Protein AF-W7SR60-F1 (afdb_monomer_lite)

Radius of gyration: 12.91 Å; chains: 1; bounding box: 31×20×30 Å

Structure (mmCIF, N/CA/C/O backbone):
data_AF-W7SR60-F1
#
_entry.id   AF-W7SR60-F1
#
loop_
_atom_site.group_PDB
_atom_site.id
_atom_site.type_symbol
_atom_site.label_atom_id
_atom_site.label_alt_id
_atom_site.label_comp_id
_atom_site.label_asym_id
_atom_site.label_entity_id
_atom_site.label_seq_id
_atom_site.pdbx_PDB_ins_code
_atom_site.Cartn_x
_atom_site.Cartn_y
_atom_site.Cartn_z
_atom_site.occupancy
_atom_site.B_iso_or_equiv
_atom_site.auth_seq_id
_atom_site.auth_comp_id
_atom_site.auth_asym_id
_atom_site.auth_atom_id
_atom_site.pdbx_PDB_model_num
ATOM 1 N N . MET A 1 1 ? -4.387 6.720 9.027 1.00 90.12 1 MET A N 1
ATOM 2 C CA . MET A 1 1 ? -3.765 7.023 7.709 1.00 90.12 1 MET A CA 1
ATOM 3 C C . MET A 1 1 ? -3.115 5.757 7.151 1.00 90.12 1 MET A C 1
ATOM 5 O O . MET A 1 1 ? -2.544 5.031 7.950 1.00 90.12 1 MET A O 1
ATOM 9 N N . LEU A 1 2 ? -3.206 5.470 5.846 1.00 93.81 2 LEU A N 1
ATOM 10 C CA . LEU A 1 2 ? -2.494 4.353 5.191 1.00 93.81 2 LEU A CA 1
ATOM 11 C C . LEU A 1 2 ? -1.271 4.893 4.443 1.00 93.81 2 LEU A C 1
ATOM 13 O O . LEU A 1 2 ? -1.403 5.868 3.706 1.00 93.81 2 LEU A O 1
ATOM 17 N N . VAL A 1 3 ? -0.115 4.251 4.610 1.00 94.94 3 VAL A N 1
ATOM 18 C CA . VAL A 1 3 ? 1.124 4.568 3.886 1.00 94.94 3 VAL A CA 1
ATOM 19 C C . VAL A 1 3 ? 1.629 3.306 3.202 1.00 94.94 3 VAL A C 1
ATOM 21 O O . VAL A 1 3 ? 1.826 2.279 3.848 1.00 94.94 3 VAL A O 1
ATOM 24 N N . VAL A 1 4 ? 1.837 3.384 1.888 1.00 93.31 4 VAL A N 1
ATOM 25 C CA . VAL A 1 4 ? 2.320 2.263 1.076 1.00 93.31 4 VAL A CA 1
ATOM 26 C C . VAL A 1 4 ? 3.667 2.634 0.475 1.00 93.31 4 VAL A C 1
ATOM 28 O O . VAL A 1 4 ? 3.769 3.620 -0.254 1.00 93.31 4 VAL A O 1
ATOM 31 N N . SER A 1 5 ? 4.683 1.824 0.757 1.00 92.19 5 SER A N 1
ATOM 32 C CA . SER A 1 5 ? 6.022 1.978 0.191 1.00 92.19 5 SER A CA 1
ATOM 33 C C . SER A 1 5 ? 6.201 1.008 -0.969 1.00 92.19 5 SER A C 1
ATOM 35 O O . SER A 1 5 ? 6.173 -0.210 -0.776 1.00 92.19 5 SER A O 1
ATOM 37 N N . LEU A 1 6 ? 6.377 1.561 -2.169 1.00 90.12 6 LEU A N 1
ATOM 38 C CA . LEU A 1 6 ? 6.612 0.811 -3.400 1.00 90.12 6 LEU A CA 1
ATOM 39 C C . LEU A 1 6 ? 8.121 0.691 -3.677 1.00 90.12 6 LEU A C 1
ATOM 41 O O . LEU A 1 6 ? 8.851 1.652 -3.431 1.00 90.12 6 LEU A O 1
ATOM 45 N N . PRO A 1 7 ? 8.600 -0.434 -4.237 1.00 86.31 7 PRO A N 1
ATOM 46 C CA . PRO A 1 7 ? 10.009 -0.640 -4.570 1.00 86.31 7 PRO A CA 1
ATOM 47 C C . PRO A 1 7 ? 10.368 0.002 -5.923 1.00 86.31 7 PRO A C 1
ATOM 49 O O . PRO A 1 7 ? 11.032 -0.609 -6.756 1.00 86.31 7 PRO A O 1
ATOM 52 N N . VAL A 1 8 ? 9.886 1.221 -6.172 1.00 84.75 8 VAL A N 1
ATOM 53 C CA . VAL A 1 8 ? 10.106 1.952 -7.426 1.00 84.75 8 VAL A CA 1
ATOM 54 C C . VAL A 1 8 ? 10.736 3.301 -7.139 1.00 84.75 8 VAL A C 1
ATOM 56 O O . VAL A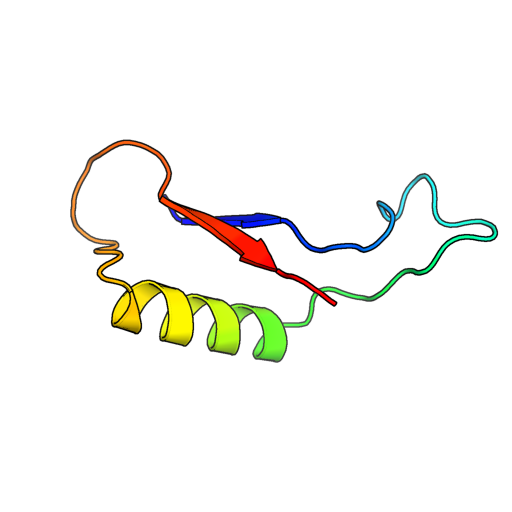 1 8 ? 10.468 3.930 -6.112 1.00 84.75 8 VAL A O 1
ATOM 59 N N . SER A 1 9 ? 11.577 3.756 -8.057 1.00 82.50 9 SER A N 1
ATOM 60 C CA . SER A 1 9 ? 12.246 5.038 -7.922 1.00 82.50 9 SER A CA 1
ATOM 61 C C . SER A 1 9 ? 11.276 6.199 -7.986 1.00 82.50 9 SER A C 1
ATOM 63 O O . SER A 1 9 ? 10.333 6.219 -8.784 1.00 82.50 9 SER A O 1
ATOM 65 N N . HIS A 1 10 ? 11.564 7.199 -7.156 1.00 78.56 10 HIS A N 1
ATOM 66 C CA . HIS A 1 10 ? 10.816 8.440 -7.138 1.00 78.56 10 HIS A CA 1
ATOM 67 C C . HIS A 1 10 ? 10.855 9.100 -8.528 1.00 78.56 10 HIS A C 1
ATOM 69 O O . HIS A 1 10 ? 11.921 9.130 -9.150 1.00 78.56 10 HIS A O 1
ATOM 75 N N . PRO A 1 11 ? 9.748 9.696 -9.006 1.00 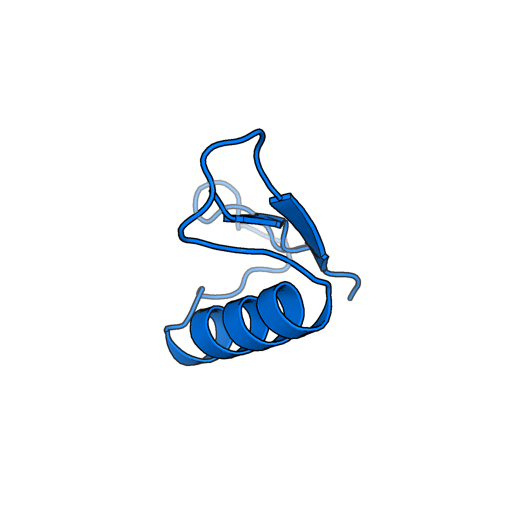73.38 11 PRO A N 1
ATOM 76 C CA . PRO A 1 11 ? 9.694 10.333 -10.322 1.00 73.38 11 PRO A CA 1
ATOM 77 C C . PRO A 1 11 ? 10.708 11.461 -10.547 1.00 73.38 11 PRO A C 1
ATOM 79 O O . PRO A 1 11 ? 10.914 11.865 -11.681 1.00 73.38 11 PRO A O 1
ATOM 82 N N . SER A 1 12 ? 11.340 11.994 -9.497 1.00 77.62 12 SER A N 1
ATOM 83 C CA . SER A 1 12 ? 12.415 12.993 -9.620 1.00 77.62 12 SER A CA 1
ATOM 84 C C . SER A 1 12 ? 13.820 12.388 -9.743 1.00 77.62 12 SER A C 1
ATOM 86 O O . SER A 1 12 ? 14.764 13.122 -10.010 1.00 77.62 12 SER A O 1
ATOM 88 N N . ASN A 1 13 ? 13.976 11.075 -9.546 1.00 79.88 13 ASN A N 1
ATOM 89 C CA . ASN A 1 13 ? 15.246 10.348 -9.625 1.00 79.88 13 ASN A CA 1
ATOM 90 C C . ASN A 1 13 ? 15.045 9.009 -10.357 1.00 79.88 13 ASN A C 1
ATOM 92 O O . ASN A 1 13 ? 15.261 7.932 -9.809 1.00 79.88 13 ASN A O 1
ATOM 96 N N . TRP A 1 14 ? 14.527 9.088 -11.581 1.00 75.50 14 TRP A N 1
ATOM 97 C CA . TRP A 1 14 ? 14.070 7.933 -12.359 1.00 75.50 14 TRP A CA 1
ATOM 98 C C . TRP A 1 14 ? 15.090 7.443 -13.394 1.00 75.50 14 TRP A C 1
ATOM 100 O O . TRP A 1 14 ? 14.960 6.330 -13.899 1.00 75.50 14 TRP A O 1
ATOM 110 N N . LEU A 1 15 ? 16.093 8.258 -13.737 1.00 81.12 15 LEU A N 1
ATOM 111 C CA . LEU A 1 15 ? 17.026 7.940 -14.815 1.00 81.12 15 LEU A CA 1
ATOM 112 C C . LEU A 1 15 ? 17.846 6.688 -14.466 1.00 81.12 15 LEU A C 1
ATOM 114 O O . LEU A 1 15 ? 18.632 6.696 -13.524 1.00 81.12 15 LEU A O 1
ATOM 118 N N . GLY A 1 16 ? 17.659 5.616 -15.241 1.00 76.06 16 GLY A N 1
ATOM 119 C CA . GLY A 1 16 ? 18.376 4.349 -15.064 1.00 76.06 16 GLY A CA 1
ATOM 120 C C . GLY A 1 16 ? 17.865 3.457 -13.928 1.00 76.06 16 GLY A C 1
ATOM 121 O O . GLY A 1 16 ? 18.518 2.464 -13.618 1.00 76.06 16 GLY A O 1
ATOM 122 N N . LEU A 1 17 ? 16.715 3.773 -13.317 1.00 78.00 17 LEU A N 1
ATOM 123 C CA . LEU A 1 17 ? 16.130 2.986 -12.230 1.00 78.00 17 LEU A CA 1
ATOM 124 C C . LEU A 1 17 ? 14.710 2.498 -12.570 1.00 78.00 17 LEU A C 1
ATOM 126 O O . LEU A 1 17 ? 14.003 3.164 -13.330 1.00 78.00 17 LEU A O 1
ATOM 130 N N . PRO A 1 18 ? 14.249 1.367 -11.996 1.00 74.25 18 PRO A N 1
ATOM 131 C CA . PRO A 1 18 ? 12.876 0.906 -12.171 1.00 74.25 18 PRO A CA 1
ATOM 132 C C . PRO A 1 18 ? 11.893 1.971 -11.679 1.00 74.25 18 PRO A C 1
ATOM 134 O O . PRO A 1 18 ? 11.896 2.344 -10.506 1.00 74.25 18 PRO A O 1
ATOM 137 N N . THR A 1 19 ? 11.045 2.469 -12.574 1.00 80.75 19 THR A N 1
ATOM 138 C CA . THR A 1 19 ? 9.987 3.424 -12.241 1.00 80.75 19 THR A CA 1
ATOM 139 C C . THR A 1 19 ? 8.646 2.909 -12.740 1.00 80.75 19 THR A C 1
ATOM 141 O O . THR A 1 19 ? 8.573 2.137 -13.696 1.00 80.75 19 THR A O 1
ATOM 144 N N . MET A 1 20 ? 7.576 3.321 -12.071 1.00 84.06 20 MET A N 1
ATOM 145 C CA . MET A 1 20 ? 6.210 2.969 -12.432 1.00 84.06 20 MET A CA 1
ATOM 146 C C . MET A 1 20 ? 5.282 4.115 -12.042 1.00 84.06 20 MET A C 1
ATOM 148 O O . MET A 1 20 ? 5.451 4.737 -10.993 1.00 84.06 20 MET A O 1
ATOM 152 N N . ALA A 1 21 ? 4.268 4.370 -12.868 1.00 85.50 21 ALA A N 1
ATOM 153 C CA . ALA A 1 21 ? 3.190 5.273 -12.499 1.00 85.50 21 ALA A CA 1
ATOM 154 C C . ALA A 1 21 ? 2.309 4.642 -11.409 1.00 85.50 21 ALA A C 1
ATOM 156 O O . ALA A 1 21 ? 1.877 3.494 -11.523 1.00 85.50 21 ALA A O 1
ATOM 157 N N . VAL A 1 22 ? 1.984 5.414 -10.373 1.00 88.69 22 VAL A N 1
ATOM 158 C CA . VAL A 1 22 ? 0.981 5.009 -9.384 1.00 88.69 22 VAL A CA 1
ATOM 159 C C . VAL A 1 22 ? -0.401 5.213 -9.998 1.00 88.69 22 VAL A C 1
ATOM 161 O O . VAL A 1 22 ? -0.854 6.344 -10.163 1.00 88.69 22 VAL A O 1
ATOM 164 N N . THR A 1 23 ? -1.065 4.120 -10.375 1.00 92.38 23 THR A N 1
ATOM 165 C CA . THR A 1 23 ? -2.396 4.171 -10.998 1.00 92.38 23 THR A CA 1
ATOM 166 C C . THR A 1 23 ? -3.513 4.080 -9.953 1.00 92.38 23 THR A C 1
ATOM 168 O O . THR A 1 23 ? -3.318 3.479 -8.892 1.00 92.38 23 THR A O 1
ATOM 171 N N . PRO A 1 24 ? -4.723 4.598 -10.241 1.00 95.50 24 PRO A N 1
ATOM 172 C CA . PRO A 1 24 ? -5.871 4.431 -9.347 1.00 95.50 24 PRO A CA 1
ATOM 173 C C . PRO A 1 24 ? -6.195 2.962 -9.040 1.00 95.50 24 PRO A C 1
ATOM 175 O O . PRO A 1 24 ? -6.535 2.633 -7.906 1.00 95.50 24 PRO A O 1
ATOM 178 N N . SER A 1 25 ? -6.040 2.065 -10.020 1.00 96.25 25 SER A N 1
ATOM 179 C CA . SER A 1 25 ? -6.244 0.624 -9.826 1.00 96.25 25 SER A CA 1
ATOM 180 C C . SER A 1 25 ? -5.253 0.039 -8.818 1.00 96.25 25 SER A C 1
ATOM 182 O O . SER A 1 25 ? -5.660 -0.690 -7.917 1.00 96.25 25 SER A O 1
ATOM 184 N N . LEU A 1 26 ? -3.973 0.424 -8.906 1.00 93.19 26 LEU A N 1
ATOM 185 C CA . LEU A 1 26 ? -2.945 0.006 -7.951 1.00 93.19 26 LEU A CA 1
ATOM 186 C C . LEU A 1 26 ? -3.266 0.491 -6.530 1.00 93.19 26 LEU A C 1
ATOM 188 O O . LEU A 1 26 ? -3.111 -0.262 -5.568 1.00 93.19 26 LEU A O 1
ATOM 192 N N . VAL A 1 27 ? -3.740 1.733 -6.392 1.00 94.25 27 VAL A N 1
ATOM 193 C CA . VAL A 1 27 ? -4.174 2.285 -5.099 1.00 94.25 27 VAL A CA 1
ATOM 194 C C . VAL A 1 27 ? -5.349 1.482 -4.538 1.00 94.25 27 VAL A C 1
ATOM 196 O O . VAL A 1 27 ? -5.312 1.089 -3.372 1.00 94.25 27 VAL A O 1
ATOM 199 N N . ALA A 1 28 ? -6.364 1.192 -5.357 1.00 97.25 28 ALA A N 1
ATOM 200 C CA . ALA A 1 28 ? -7.530 0.420 -4.934 1.00 97.25 28 ALA A CA 1
ATOM 201 C C . ALA A 1 28 ? -7.144 -0.979 -4.427 1.00 97.25 28 ALA A C 1
ATOM 203 O O . ALA A 1 28 ? -7.656 -1.420 -3.396 1.00 97.25 28 ALA A O 1
ATOM 204 N N . ASP A 1 29 ? -6.209 -1.652 -5.096 1.00 95.94 29 ASP A N 1
ATOM 205 C CA . ASP A 1 29 ? -5.726 -2.966 -4.670 1.00 95.94 29 ASP A CA 1
ATOM 206 C C . ASP A 1 29 ? -5.015 -2.917 -3.316 1.00 95.94 29 ASP A C 1
ATOM 208 O O . ASP A 1 29 ? -5.304 -3.734 -2.439 1.00 95.94 29 ASP A O 1
ATOM 212 N N . HIS A 1 30 ? -4.150 -1.927 -3.089 1.00 95.19 30 HIS A N 1
ATOM 213 C CA . HIS A 1 30 ? -3.462 -1.788 -1.804 1.00 95.19 30 HIS A CA 1
ATOM 214 C C . HIS A 1 30 ? -4.410 -1.403 -0.669 1.00 95.19 30 HIS A C 1
ATOM 216 O O . HIS A 1 30 ? -4.249 -1.891 0.449 1.00 95.19 30 HIS A O 1
ATOM 222 N N . VAL A 1 31 ? -5.434 -0.592 -0.948 1.0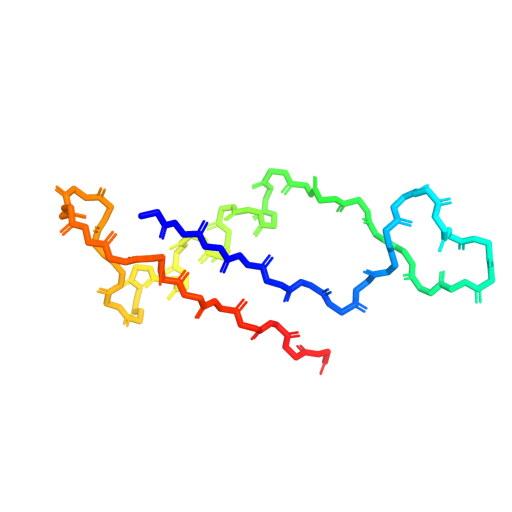0 95.56 31 VAL A N 1
ATOM 223 C CA . VAL A 1 31 ? -6.493 -0.296 0.025 1.00 95.56 31 VAL A CA 1
ATOM 224 C C . VAL A 1 31 ? -7.231 -1.576 0.417 1.00 95.56 31 VAL A C 1
ATOM 226 O O . VAL A 1 31 ? -7.386 -1.840 1.609 1.00 95.56 31 VAL A O 1
ATOM 229 N N . ARG A 1 32 ? -7.630 -2.414 -0.550 1.00 96.44 32 ARG A N 1
ATOM 230 C CA . ARG A 1 32 ? -8.287 -3.705 -0.266 1.00 96.44 32 ARG A CA 1
ATOM 231 C C . ARG A 1 32 ? -7.398 -4.625 0.570 1.00 96.44 32 ARG A C 1
ATOM 233 O O . ARG A 1 32 ? -7.871 -5.211 1.541 1.00 96.44 32 ARG A O 1
ATOM 240 N N . GLN A 1 33 ? -6.112 -4.718 0.234 1.00 95.12 33 GLN A N 1
ATOM 241 C CA . GLN A 1 33 ? -5.156 -5.507 1.012 1.00 95.12 33 GLN A CA 1
ATOM 242 C C . GLN A 1 33 ? -4.978 -4.965 2.434 1.00 95.12 33 GLN A C 1
ATOM 244 O O . GLN A 1 33 ? -4.946 -5.746 3.381 1.00 95.12 33 GLN A O 1
ATOM 249 N N . ALA A 1 34 ? -4.881 -3.646 2.607 1.00 94.56 34 ALA A N 1
ATOM 250 C CA . ALA A 1 34 ? -4.754 -3.026 3.921 1.00 94.56 34 ALA A CA 1
ATOM 251 C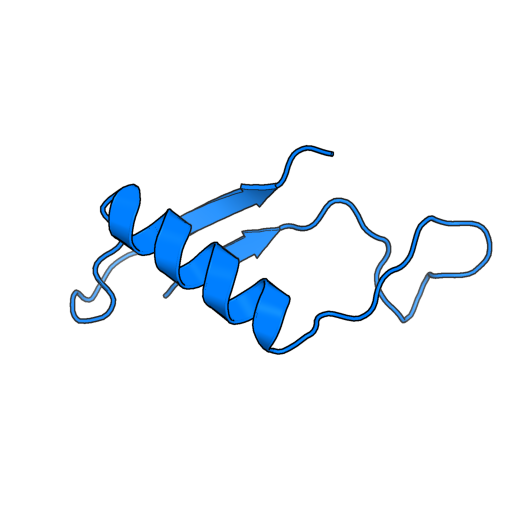 C . ALA A 1 34 ? -5.992 -3.295 4.788 1.00 94.56 34 ALA A C 1
ATOM 253 O O . ALA A 1 34 ? -5.842 -3.689 5.944 1.00 94.56 34 ALA A O 1
ATOM 254 N N . LEU A 1 35 ? -7.198 -3.168 4.221 1.00 95.62 35 LEU A N 1
ATOM 255 C CA . LEU A 1 35 ? -8.448 -3.527 4.901 1.00 95.62 35 LEU A CA 1
ATOM 256 C C . LEU A 1 35 ? -8.431 -4.996 5.353 1.00 95.62 35 LEU A C 1
ATOM 258 O O . LEU A 1 35 ? -8.721 -5.283 6.512 1.00 95.62 35 LEU A O 1
ATOM 262 N N . ALA A 1 36 ? -8.013 -5.918 4.479 1.00 95.62 36 ALA A N 1
ATOM 263 C CA . ALA A 1 36 ? -7.884 -7.339 4.818 1.00 95.62 36 ALA A CA 1
ATOM 264 C C . ALA A 1 36 ? -6.835 -7.610 5.916 1.00 95.62 36 ALA A C 1
ATOM 266 O O . ALA A 1 36 ? -6.969 -8.565 6.677 1.00 95.62 36 ALA A O 1
ATOM 267 N N . ARG A 1 37 ? -5.810 -6.758 6.030 1.00 93.94 37 ARG A N 1
ATOM 268 C CA . ARG A 1 37 ? -4.771 -6.813 7.075 1.00 93.94 37 ARG A CA 1
ATOM 269 C C . ARG A 1 37 ? -5.164 -6.082 8.366 1.00 93.94 37 ARG A C 1
ATOM 271 O O . ARG A 1 37 ? -4.344 -5.983 9.274 1.00 93.94 37 ARG A O 1
ATOM 278 N N . GLY A 1 38 ? -6.396 -5.580 8.462 1.00 94.62 38 GLY A N 1
ATOM 279 C CA . GLY A 1 38 ? -6.926 -4.944 9.668 1.00 94.62 38 GLY A CA 1
ATOM 280 C C . GLY A 1 38 ? -6.729 -3.432 9.737 1.00 94.62 38 GLY A C 1
ATOM 281 O O . GLY A 1 38 ? -6.945 -2.846 10.797 1.00 94.62 38 GLY A O 1
ATOM 282 N N . TRP A 1 39 ? -6.352 -2.777 8.637 1.00 95.12 39 TRP A N 1
ATOM 283 C CA . TRP A 1 39 ? -6.392 -1.320 8.588 1.00 95.12 39 TRP A CA 1
ATOM 284 C C . TRP A 1 39 ? -7.838 -0.830 8.687 1.00 95.12 39 TRP A C 1
ATOM 286 O O . TRP A 1 39 ? -8.704 -1.259 7.926 1.00 95.12 39 TRP A O 1
ATOM 296 N N . LYS A 1 40 ? -8.097 0.105 9.603 1.00 95.19 40 LYS A N 1
ATOM 297 C CA . LYS A 1 40 ? -9.421 0.689 9.818 1.00 95.19 40 LYS A CA 1
ATOM 298 C C . LYS A 1 40 ? -9.376 2.194 9.545 1.00 95.19 40 LYS A C 1
ATOM 300 O O . LYS A 1 40 ? -8.884 2.949 10.378 1.00 95.19 40 LYS A O 1
ATOM 305 N N . PRO A 1 41 ? -9.879 2.661 8.389 1.00 92.06 41 PRO A N 1
ATOM 306 C CA . PRO A 1 41 ? -9.726 4.056 7.967 1.00 92.06 41 PRO A CA 1
ATOM 307 C C . PRO A 1 41 ? -10.465 5.065 8.855 1.00 92.06 41 PRO A C 1
ATOM 309 O O . PRO A 1 41 ? -10.084 6.229 8.875 1.00 92.06 41 PRO A O 1
ATOM 312 N N . GLN A 1 42 ? -11.504 4.624 9.570 1.00 93.50 42 GLN A N 1
ATOM 313 C CA . GLN A 1 42 ? -12.304 5.466 10.466 1.00 93.50 42 GLN A CA 1
ATOM 314 C C . GLN A 1 42 ? -11.705 5.589 11.874 1.00 93.50 42 GLN A C 1
ATOM 316 O O . GLN A 1 42 ? -12.169 6.404 12.666 1.00 93.50 42 GLN A O 1
ATOM 321 N N . GLU A 1 43 ? -10.695 4.782 12.208 1.00 91.31 43 GLU A N 1
ATOM 322 C CA . GLU A 1 43 ? -10.034 4.862 13.506 1.00 91.31 43 GLU A CA 1
ATOM 323 C C . GLU A 1 43 ? -8.860 5.846 13.433 1.00 91.31 43 GLU A C 1
ATOM 325 O O . GLU A 1 43 ? -7.968 5.740 12.583 1.00 91.31 43 GLU A O 1
ATOM 330 N N . SER A 1 44 ? -8.857 6.817 14.345 1.00 86.69 44 SER A N 1
ATOM 331 C CA . SER A 1 44 ? -7.690 7.663 14.584 1.00 86.69 44 SER A CA 1
ATOM 332 C C . SER A 1 44 ? -6.569 6.830 15.195 1.00 86.69 44 SER A C 1
ATOM 334 O O . SER A 1 44 ? -6.797 6.014 16.085 1.00 86.69 44 SER A O 1
ATOM 336 N N . GLY A 1 45 ? -5.343 7.055 14.739 1.00 87.81 45 GLY A N 1
ATOM 337 C CA . GLY A 1 45 ? -4.193 6.290 15.192 1.00 87.81 45 GLY A CA 1
ATOM 338 C C . GLY A 1 45 ? -2.957 6.527 14.328 1.00 87.81 45 GLY A C 1
ATOM 339 O O . GLY A 1 45 ? -3.003 7.334 13.389 1.00 87.81 45 GLY A O 1
ATOM 340 N N . PRO A 1 46 ? -1.851 5.833 14.640 1.00 90.56 46 PRO A N 1
ATOM 341 C CA . PRO A 1 46 ? -0.626 5.905 13.854 1.00 90.56 46 PRO A CA 1
ATOM 342 C C . PRO A 1 46 ? -0.854 5.459 12.402 1.00 90.56 46 PRO A C 1
ATOM 344 O O . PRO A 1 46 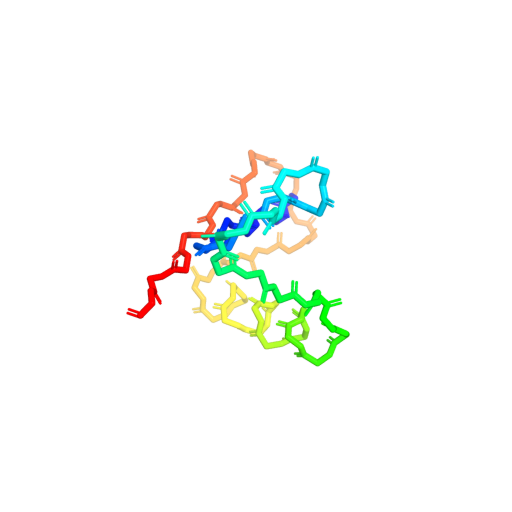? -1.862 4.833 12.057 1.00 90.56 46 PRO A O 1
ATOM 347 N N . ALA A 1 47 ? 0.090 5.808 11.528 1.00 92.00 47 ALA A N 1
ATOM 348 C CA . ALA A 1 47 ? 0.055 5.356 10.147 1.00 92.00 47 ALA A CA 1
ATOM 349 C C . ALA A 1 47 ? 0.100 3.822 10.085 1.00 92.00 47 ALA A C 1
ATOM 351 O O . ALA A 1 47 ? 0.900 3.182 10.764 1.00 92.00 47 ALA A O 1
ATOM 352 N N . PHE A 1 48 ? -0.760 3.237 9.257 1.00 94.25 48 PHE A N 1
ATOM 353 C CA . PHE A 1 48 ? -0.693 1.826 8.916 1.00 94.25 48 PHE A CA 1
ATOM 354 C C . PHE A 1 48 ? 0.264 1.680 7.737 1.00 94.25 48 PHE A C 1
ATOM 356 O O . PHE A 1 48 ? -0.029 2.173 6.647 1.00 94.25 48 PHE A O 1
ATOM 363 N N . GLU A 1 49 ? 1.418 1.062 7.964 1.00 94.25 49 GLU A N 1
ATOM 364 C CA . GLU A 1 49 ? 2.470 0.944 6.957 1.00 94.25 49 GLU A CA 1
ATOM 365 C C . GLU A 1 49 ? 2.408 -0.397 6.227 1.00 94.25 49 GLU A C 1
ATOM 367 O O . GLU A 1 49 ? 2.372 -1.466 6.839 1.00 94.25 49 GLU A O 1
ATOM 372 N N . VAL A 1 50 ? 2.450 -0.344 4.897 1.00 91.50 50 VAL A N 1
ATOM 373 C CA . VAL A 1 50 ? 2.552 -1.523 4.035 1.00 91.50 50 VAL A CA 1
ATOM 374 C C . VAL A 1 50 ? 3.782 -1.374 3.153 1.00 91.50 50 VAL A C 1
ATOM 376 O O . VAL A 1 50 ? 3.881 -0.444 2.356 1.00 91.50 50 VAL A O 1
ATOM 379 N N . LYS A 1 51 ? 4.720 -2.315 3.270 1.00 88.12 51 LYS A N 1
ATOM 380 C CA . LYS A 1 51 ? 5.832 -2.450 2.325 1.00 88.12 51 LYS A CA 1
ATOM 381 C C . LYS A 1 51 ? 5.447 -3.450 1.250 1.00 88.12 51 LYS A C 1
ATOM 383 O O . LYS A 1 51 ? 5.054 -4.574 1.565 1.00 88.12 51 LYS A O 1
ATOM 388 N N . VAL A 1 52 ? 5.553 -3.027 -0.001 1.00 80.50 52 VAL A N 1
ATOM 389 C CA . VAL A 1 52 ? 5.327 -3.889 -1.156 1.00 80.50 52 VAL A CA 1
ATOM 390 C C . VAL A 1 52 ? 6.666 -4.495 -1.538 1.00 80.50 52 VAL A C 1
ATOM 392 O O . VAL A 1 52 ? 7.615 -3.781 -1.857 1.00 80.50 52 VAL A O 1
ATOM 395 N N . SER A 1 53 ? 6.752 -5.813 -1.443 1.00 70.50 53 SER A N 1
ATOM 396 C CA . SER A 1 53 ? 7.875 -6.576 -1.978 1.00 70.50 53 SER A CA 1
ATOM 397 C C . SER A 1 53 ? 7.636 -6.806 -3.470 1.00 70.50 53 SER A C 1
ATOM 399 O O . SER A 1 53 ? 6.493 -7.034 -3.866 1.00 70.50 53 SER A O 1
ATOM 401 N N . ALA A 1 54 ? 8.697 -6.686 -4.272 1.00 58.47 54 ALA A N 1
ATOM 402 C CA . ALA A 1 54 ? 8.680 -7.049 -5.689 1.00 58.47 54 ALA A CA 1
ATOM 403 C C . ALA A 1 54 ? 8.516 -8.564 -5.873 1.00 58.47 54 ALA A C 1
ATOM 405 O O . ALA A 1 54 ? 8.983 -9.309 -4.978 1.00 58.47 54 ALA A O 1
#

Sequence (54 aa):
MLVVSLPVSHPSNWLGLPTMAVTPSLVADHVRQALARGWKPQESGPAFEVKVSA

Secondary structure (DSSP, 8-state):
-EEEE-SS--TTS-TTS------HHHHHHHHHHHHHTT--TTS--S-EEEEPP-

pLDDT: mean 88.23, s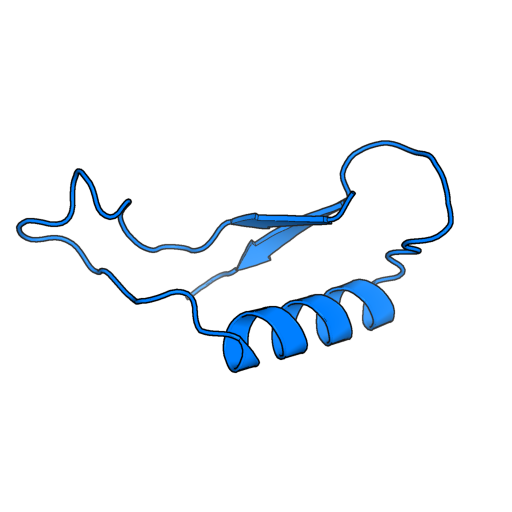td 8.28, range [58.47, 97.25]

Foldseek 3Di:
DEDEAEPFDDPVPHVPTHHDDDDPVNVVVVVVVCVVVPDDPPDDDDYDYHYDDD